Protein AF-A0ABD0JQ90-F1 (afdb_monomer_lite)

Organism: NCBI:txid370345

pLDDT: mean 78.27, std 16.65, range [51.19, 96.81]

Sequence (69 aa):
MSFHKAVVEVNEEGSEAAAATGVVVMLTCARIEVIKPFVADHPFLFFIVDKRADIALFMGHVFSPPPSP

Radius of gyration: 17.28 Å; chains: 1; bounding box: 57×26×31 Å

Secondary structure (DSSP, 8-state):
-----------GGGGTTHHHHHH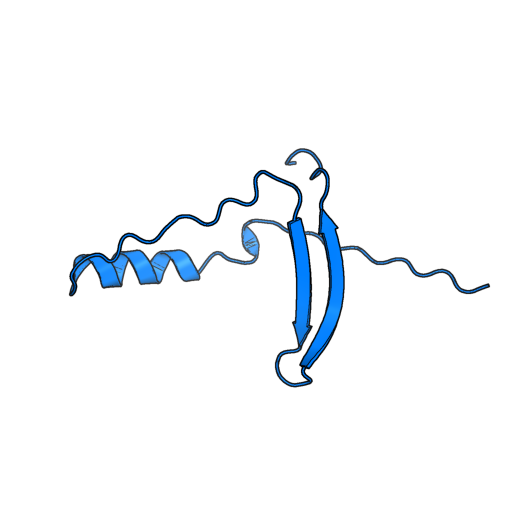HHHTTS------PPP---S-EEEEEEETTTTEEEEEEEESSPPPP-

Foldseek 3Di:
DDDDDDDDDDDPVPDPPPVVVVVVVVVPDDDDPPPDDDDPPAKDKDFDADPVVRDTPDIDIPHDDDDDD

InterPro domains:
  IPR000215 Serpin family [PTHR11461] (3-65)
  IPR023795 Serpin, conserved site [PS00284] (38-48)
  IPR023796 Serpin domain [PF00079] (3-65)
  IPR036186 Serpin superfamily [SSF56574] (3-65)

Structure (mmCIF, N/CA/C/O backbone):
data_AF-A0ABD0JQ90-F1
#
_entry.id   AF-A0ABD0JQ90-F1
#
loop_
_atom_site.group_PDB
_atom_site.id
_atom_site.type_symbol
_atom_site.label_atom_id
_atom_site.label_alt_id
_atom_site.label_comp_id
_atom_site.label_asym_id
_atom_site.label_entity_id
_atom_site.label_seq_id
_atom_site.pdbx_PDB_ins_code
_atom_site.Cartn_x
_atom_site.Cartn_y
_atom_site.Cartn_z
_atom_site.occupancy
_atom_site.B_iso_or_equiv
_atom_site.auth_seq_id
_atom_site.auth_comp_id
_atom_site.auth_asym_id
_atom_site.auth_atom_id
_atom_site.pdbx_PDB_model_num
ATOM 1 N N . MET A 1 1 ? 25.576 -12.679 -3.342 1.00 51.38 1 MET A N 1
ATOM 2 C CA . MET A 1 1 ? 24.357 -12.353 -2.570 1.00 51.38 1 MET A CA 1
ATOM 3 C C . MET A 1 1 ? 23.636 -11.233 -3.295 1.00 51.38 1 MET A C 1
ATOM 5 O O . MET A 1 1 ? 24.291 -10.258 -3.637 1.00 51.38 1 MET A O 1
ATOM 9 N N . SER A 1 2 ? 22.348 -11.388 -3.593 1.00 74.50 2 SER A N 1
ATOM 10 C CA . SER A 1 2 ? 21.530 -10.346 -4.225 1.00 74.50 2 SER A CA 1
ATOM 11 C C . SER A 1 2 ? 20.686 -9.644 -3.167 1.00 74.50 2 SER A C 1
ATOM 13 O O . SER A 1 2 ? 20.003 -10.309 -2.391 1.00 74.50 2 SER A O 1
ATOM 15 N N . PHE A 1 3 ? 20.718 -8.315 -3.155 1.00 87.62 3 PHE A N 1
ATOM 16 C CA . PHE A 1 3 ? 19.871 -7.489 -2.301 1.00 87.62 3 PHE A CA 1
ATOM 17 C C . PHE A 1 3 ? 18.761 -6.877 -3.152 1.00 87.62 3 PHE A C 1
ATOM 19 O O . PHE A 1 3 ? 19.034 -6.326 -4.216 1.00 87.62 3 PHE A O 1
ATOM 26 N N . HIS A 1 4 ? 17.521 -6.974 -2.683 1.00 89.62 4 HIS A N 1
ATOM 27 C CA . HIS A 1 4 ? 16.361 -6.361 -3.319 1.00 89.62 4 HIS A CA 1
ATOM 28 C C . HIS A 1 4 ? 15.773 -5.315 -2.369 1.00 89.62 4 HIS A C 1
ATOM 30 O O . HIS A 1 4 ? 15.496 -5.617 -1.209 1.00 89.62 4 HIS A O 1
ATOM 36 N N . LYS A 1 5 ? 15.613 -4.082 -2.855 1.00 91.81 5 LYS A N 1
ATOM 37 C CA . LYS A 1 5 ? 14.993 -2.968 -2.132 1.00 91.81 5 LYS A CA 1
ATOM 38 C C . LYS A 1 5 ? 13.986 -2.300 -3.062 1.00 91.81 5 LYS A C 1
ATOM 40 O O . LYS A 1 5 ? 14.342 -1.931 -4.176 1.00 91.81 5 LYS A O 1
ATOM 45 N N . ALA A 1 6 ? 12.765 -2.129 -2.578 1.00 92.38 6 ALA A N 1
ATOM 46 C CA . ALA A 1 6 ? 11.676 -1.444 -3.260 1.00 92.38 6 ALA A CA 1
ATOM 47 C C . ALA A 1 6 ? 11.019 -0.452 -2.292 1.00 92.38 6 ALA A C 1
ATOM 49 O O . ALA A 1 6 ? 11.065 -0.655 -1.077 1.00 92.38 6 ALA A O 1
ATOM 50 N N . VAL A 1 7 ? 10.440 0.622 -2.826 1.00 91.06 7 VAL A N 1
ATOM 51 C CA . VAL A 1 7 ? 9.722 1.651 -2.062 1.00 91.06 7 VAL A CA 1
ATOM 52 C C . VAL A 1 7 ? 8.411 1.942 -2.786 1.00 91.06 7 VAL A C 1
ATOM 54 O O . VAL A 1 7 ? 8.411 2.085 -4.007 1.00 91.06 7 VAL A O 1
ATOM 57 N N . VAL A 1 8 ? 7.313 2.003 -2.034 1.00 89.25 8 VAL A N 1
ATOM 58 C CA . VAL A 1 8 ? 5.983 2.400 -2.512 1.00 89.25 8 VAL A CA 1
ATOM 59 C C . VAL A 1 8 ? 5.500 3.526 -1.605 1.00 89.25 8 VAL A C 1
ATOM 61 O O . VAL A 1 8 ? 5.474 3.356 -0.388 1.00 89.25 8 VAL A O 1
ATOM 64 N N . GLU A 1 9 ? 5.143 4.660 -2.198 1.00 89.38 9 GLU A N 1
ATOM 65 C C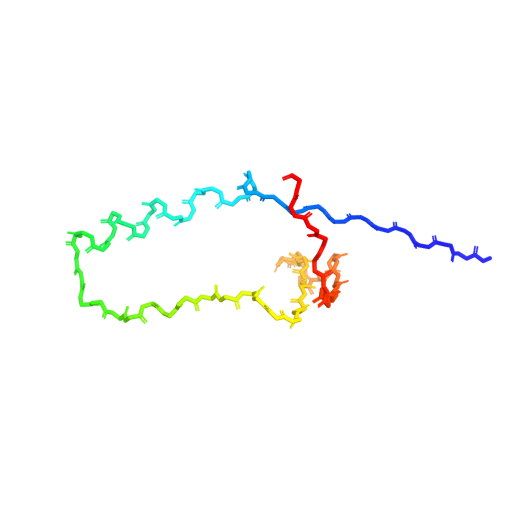A . GLU A 1 9 ? 4.577 5.826 -1.518 1.00 89.38 9 GLU A CA 1
ATOM 66 C C . GLU A 1 9 ? 3.159 6.050 -2.051 1.00 89.38 9 GLU A C 1
ATOM 68 O O . GLU A 1 9 ? 2.931 5.975 -3.259 1.00 89.38 9 GLU A O 1
ATOM 73 N N . VAL A 1 10 ? 2.202 6.259 -1.148 1.00 86.00 10 VAL A N 1
ATOM 74 C CA . VAL A 1 10 ? 0.786 6.452 -1.477 1.00 86.00 10 VAL A CA 1
ATOM 75 C C . VAL A 1 10 ? 0.313 7.717 -0.775 1.00 86.00 10 VAL A C 1
ATOM 77 O O . VAL A 1 10 ? 0.478 7.834 0.437 1.00 86.00 10 VAL A O 1
ATOM 80 N N . ASN A 1 11 ? -0.267 8.641 -1.537 1.00 83.88 11 ASN A N 1
ATOM 81 C CA . ASN A 1 11 ? -0.838 9.897 -1.059 1.00 83.88 11 ASN A CA 1
ATOM 82 C C . ASN A 1 11 ? -2.121 10.236 -1.843 1.00 83.88 11 ASN A C 1
ATOM 84 O O . ASN A 1 11 ? -2.495 9.541 -2.796 1.00 83.88 11 ASN A O 1
ATOM 88 N N . GLU A 1 12 ? -2.809 11.293 -1.427 1.00 82.69 12 GLU A N 1
ATOM 89 C CA . GLU A 1 12 ? -4.097 11.713 -1.979 1.00 82.69 12 GLU A CA 1
ATOM 90 C C . GLU A 1 12 ? -4.001 12.305 -3.396 1.00 82.69 12 GLU A C 1
ATOM 92 O O . GLU A 1 12 ? -4.975 12.244 -4.148 1.00 82.69 12 GLU A O 1
ATOM 97 N N . GLU A 1 13 ? -2.833 12.810 -3.802 1.00 76.19 13 GLU A N 1
ATOM 98 C CA . GLU A 1 13 ? -2.606 13.426 -5.121 1.00 76.19 13 GLU A CA 1
ATOM 99 C C . GLU A 1 13 ? -2.804 12.416 -6.273 1.00 76.19 13 GLU A C 1
ATOM 101 O O . GLU A 1 13 ? -3.184 12.770 -7.389 1.00 76.19 13 GLU A O 1
ATOM 106 N N . GLY A 1 14 ? -2.614 11.121 -6.004 1.00 62.22 14 GLY A N 1
ATOM 107 C CA . GLY A 1 14 ? -2.637 10.060 -7.015 1.00 62.22 14 GLY A CA 1
ATOM 108 C C . GLY A 1 14 ? -4.013 9.515 -7.433 1.00 62.22 14 GLY A C 1
ATOM 109 O O . GLY A 1 14 ? -4.053 8.613 -8.272 1.00 62.22 14 GLY A O 1
ATOM 110 N N . SER A 1 15 ? -5.139 9.986 -6.872 1.00 58.03 15 SER A N 1
ATOM 111 C CA . SER A 1 15 ? -6.475 9.387 -7.106 1.00 58.03 15 SER A CA 1
ATOM 112 C C . SER A 1 15 ? -7.646 10.392 -7.091 1.00 58.03 15 SER A C 1
ATOM 114 O O . SER A 1 15 ? -8.775 10.054 -6.726 1.00 58.03 15 SER A O 1
ATOM 116 N N . GLU A 1 16 ? -7.409 11.635 -7.503 1.00 53.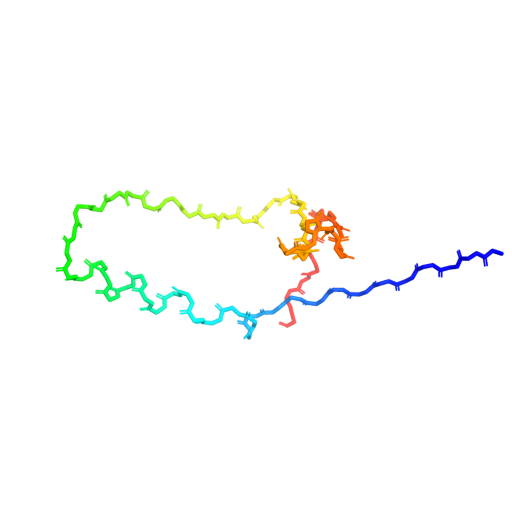09 16 GLU A N 1
ATOM 117 C CA . GLU A 1 16 ? -8.331 12.760 -7.273 1.00 53.09 16 GLU A CA 1
ATOM 118 C C . GLU A 1 16 ? -9.599 12.784 -8.172 1.00 53.09 16 GLU A C 1
ATOM 120 O O . GLU A 1 16 ? -10.574 13.466 -7.865 1.00 53.09 16 GLU A O 1
ATOM 125 N N . ALA A 1 17 ? -9.670 12.015 -9.269 1.00 54.44 17 ALA A N 1
ATOM 126 C CA . ALA A 1 17 ? -10.706 12.225 -10.299 1.00 54.44 17 ALA A CA 1
ATOM 127 C C . ALA A 1 17 ? -11.957 11.314 -10.241 1.00 54.44 17 ALA A C 1
ATOM 129 O O . ALA A 1 17 ? -12.973 11.644 -10.855 1.00 54.44 17 ALA A O 1
ATOM 130 N N . ALA A 1 18 ? -11.942 10.181 -9.527 1.00 54.41 18 ALA A N 1
ATOM 131 C CA . ALA A 1 18 ? -13.068 9.228 -9.562 1.00 54.41 18 ALA A CA 1
ATOM 132 C C . ALA A 1 18 ? -14.287 9.667 -8.715 1.00 54.41 18 ALA A C 1
ATOM 134 O O . ALA A 1 18 ? -15.422 9.291 -9.013 1.00 54.41 18 ALA A O 1
ATOM 135 N N . ALA A 1 19 ? -14.079 10.495 -7.684 1.00 51.19 19 ALA A N 1
ATOM 136 C CA . ALA A 1 19 ? -15.147 10.976 -6.800 1.00 51.19 19 ALA A CA 1
ATOM 137 C C . ALA A 1 19 ? -16.058 12.027 -7.466 1.00 51.19 19 ALA A C 1
ATOM 139 O O . ALA A 1 19 ? -17.261 12.064 -7.199 1.00 51.19 19 ALA A O 1
ATOM 140 N N . ALA A 1 20 ? -15.521 12.847 -8.376 1.00 52.91 20 ALA A N 1
ATOM 141 C CA . ALA A 1 20 ? -16.283 13.916 -9.021 1.00 52.91 20 ALA A CA 1
ATOM 142 C C . ALA A 1 20 ? -17.415 13.384 -9.925 1.00 52.91 20 ALA A C 1
ATOM 144 O O . ALA A 1 20 ? -18.478 13.997 -10.020 1.00 52.91 20 ALA A O 1
ATOM 145 N N . THR A 1 21 ? -17.233 12.221 -10.562 1.00 55.19 21 THR A N 1
ATOM 146 C CA . THR A 1 21 ? -18.219 11.656 -11.502 1.00 55.19 21 THR A CA 1
ATOM 147 C C . THR A 1 21 ? -19.399 10.979 -10.793 1.00 55.19 21 THR A C 1
ATOM 149 O O . THR A 1 21 ? -20.529 11.069 -11.271 1.00 55.19 21 THR A O 1
ATOM 152 N N . GLY A 1 22 ? -19.178 10.353 -9.629 1.00 55.28 22 GLY A N 1
ATOM 153 C CA . GLY A 1 22 ? -20.236 9.675 -8.862 1.00 55.28 22 GLY A CA 1
ATOM 154 C C . GLY A 1 22 ? -21.310 10.627 -8.318 1.00 55.28 22 GLY A C 1
ATOM 155 O O . GLY A 1 22 ? -22.496 10.299 -8.337 1.00 55.28 22 GLY A O 1
ATOM 156 N N . VAL A 1 23 ? -20.913 11.838 -7.912 1.00 53.78 23 VAL A N 1
ATOM 157 C CA . VAL A 1 23 ? -21.829 12.875 -7.400 1.00 53.78 23 VAL A CA 1
ATOM 158 C C . VAL A 1 23 ? -22.760 13.400 -8.502 1.00 53.78 23 VAL A C 1
ATOM 160 O O . VAL A 1 23 ? -23.965 13.527 -8.287 1.00 53.78 23 VAL A O 1
ATOM 163 N N . VAL A 1 24 ? -22.227 13.652 -9.704 1.00 54.62 24 VAL A N 1
ATOM 164 C CA . VAL A 1 24 ? -23.005 14.169 -10.849 1.00 54.62 24 VAL A CA 1
ATOM 165 C C . VAL A 1 24 ? -24.007 13.128 -11.370 1.00 54.62 24 VAL A C 1
ATOM 167 O O . VAL A 1 24 ? -25.141 13.469 -11.715 1.00 54.62 24 VAL A O 1
ATOM 170 N N . VAL A 1 25 ? -23.624 11.848 -11.385 1.00 55.50 25 VAL A N 1
ATOM 171 C CA . VAL A 1 25 ? -24.488 10.743 -11.840 1.00 55.50 25 VAL A CA 1
ATOM 172 C C . VAL A 1 25 ? -25.614 10.443 -10.838 1.00 55.50 25 VAL A C 1
ATOM 174 O O . VAL A 1 25 ? -26.753 10.214 -11.251 1.00 55.50 25 VAL A O 1
ATOM 177 N N . MET A 1 26 ? -25.350 10.501 -9.525 1.00 55.19 26 MET A N 1
ATOM 178 C CA . MET A 1 26 ? -26.394 10.294 -8.506 1.00 55.19 26 MET A CA 1
ATOM 179 C C . MET A 1 26 ? -27.461 11.394 -8.496 1.00 55.19 26 MET A C 1
ATOM 181 O O . MET A 1 26 ? -28.633 11.095 -8.280 1.00 55.19 26 MET A O 1
ATOM 185 N N . LEU A 1 27 ? -27.087 12.649 -8.763 1.00 56.19 27 LEU A N 1
ATOM 186 C CA . LEU A 1 27 ? -28.035 13.768 -8.822 1.00 56.19 27 LEU A CA 1
ATOM 187 C C . LEU A 1 27 ? -29.029 13.663 -9.989 1.00 56.19 27 LEU A C 1
ATOM 189 O O . LEU A 1 27 ? -30.057 14.336 -9.963 1.00 56.19 27 LEU A O 1
ATOM 193 N N . THR A 1 28 ? -28.734 12.854 -11.013 1.00 58.50 28 THR A N 1
ATOM 194 C CA . THR A 1 28 ? -29.444 12.934 -12.293 1.00 58.50 28 THR A CA 1
ATOM 195 C C . THR A 1 28 ? -30.339 11.745 -12.646 1.00 58.50 28 THR A C 1
ATOM 197 O O . THR A 1 28 ? -31.268 11.995 -13.411 1.00 58.50 28 THR A O 1
ATOM 200 N N . CYS A 1 29 ? -30.157 10.500 -12.151 1.00 57.31 29 CYS A N 1
ATOM 201 C CA . CYS A 1 29 ? -30.857 9.372 -12.819 1.00 57.31 29 CYS A CA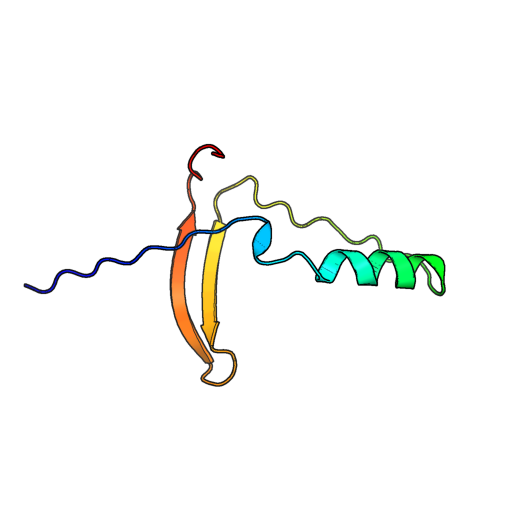 1
ATOM 202 C C . CYS A 1 29 ? -31.286 8.054 -12.105 1.00 57.31 29 CYS A C 1
ATOM 204 O O . CYS A 1 29 ? -32.006 7.320 -12.780 1.00 57.31 29 CYS A O 1
ATOM 206 N N . ALA A 1 30 ? -30.963 7.641 -10.863 1.00 53.94 30 ALA A N 1
ATOM 207 C CA . ALA A 1 30 ? -31.335 6.250 -10.468 1.00 53.94 30 ALA A CA 1
ATOM 208 C C . ALA A 1 30 ? -31.516 5.923 -8.971 1.00 53.94 30 ALA A C 1
ATOM 210 O O . ALA A 1 30 ? -30.925 6.550 -8.098 1.00 53.94 30 ALA A O 1
ATOM 211 N N . ARG A 1 31 ? -32.323 4.873 -8.699 1.00 57.69 31 ARG A N 1
ATOM 212 C CA . ARG A 1 31 ? -32.461 4.191 -7.395 1.00 57.69 31 ARG A CA 1
ATOM 213 C C . ARG A 1 31 ? -31.072 3.877 -6.832 1.00 57.69 31 ARG A C 1
ATOM 215 O O . ARG A 1 31 ? -30.301 3.165 -7.463 1.00 57.69 31 ARG A O 1
ATOM 222 N N . ILE A 1 32 ? -30.798 4.394 -5.639 1.00 60.03 32 ILE A N 1
ATOM 223 C CA . ILE A 1 32 ? -29.518 4.251 -4.948 1.00 60.03 32 ILE A CA 1
ATOM 224 C C . ILE A 1 32 ? -29.388 2.801 -4.468 1.00 60.03 32 ILE A C 1
ATOM 226 O O . ILE A 1 32 ? -29.946 2.426 -3.436 1.00 60.03 32 ILE A O 1
ATOM 230 N N . GLU A 1 33 ? -28.651 1.971 -5.203 1.00 62.81 33 GLU A N 1
ATOM 231 C CA . GLU A 1 33 ? -27.958 0.854 -4.565 1.00 62.81 33 GLU A CA 1
ATOM 232 C C . GLU A 1 33 ? -27.016 1.471 -3.529 1.00 62.81 33 GLU A C 1
ATOM 234 O O . GLU A 1 33 ? -26.196 2.328 -3.860 1.00 62.81 33 GLU A O 1
ATOM 239 N N . VAL A 1 34 ? -27.191 1.122 -2.252 1.00 65.50 34 VAL A N 1
ATOM 240 C CA . VAL A 1 34 ? -26.356 1.659 -1.174 1.00 65.50 34 VAL A CA 1
ATOM 241 C C . VAL A 1 34 ? -24.920 1.216 -1.436 1.00 65.50 34 VAL A C 1
ATOM 243 O O . VAL A 1 34 ? -24.563 0.065 -1.178 1.00 65.50 34 VAL A O 1
ATOM 246 N N . ILE A 1 35 ? -24.105 2.128 -1.967 1.00 71.44 35 ILE A N 1
ATOM 247 C CA . ILE A 1 35 ? -22.669 1.923 -2.125 1.00 71.44 35 ILE A CA 1
ATOM 248 C C . ILE A 1 35 ? -22.110 1.707 -0.721 1.00 71.44 35 ILE A C 1
ATOM 250 O O . ILE A 1 35 ? -22.136 2.609 0.118 1.00 71.44 35 ILE A O 1
ATOM 254 N N . LYS A 1 36 ? -21.639 0.491 -0.445 1.00 77.69 36 LYS A N 1
ATOM 255 C CA . LYS A 1 36 ? -20.946 0.214 0.811 1.00 77.69 36 LYS A CA 1
ATOM 256 C C . LYS A 1 36 ? -19.554 0.843 0.739 1.00 77.69 36 LYS A C 1
ATOM 258 O O . LYS A 1 36 ? -18.860 0.617 -0.254 1.00 77.69 36 LYS A O 1
ATOM 263 N N . PRO A 1 37 ? -19.135 1.607 1.759 1.00 81.81 37 PRO A N 1
ATOM 264 C CA . PRO A 1 37 ? -17.789 2.151 1.788 1.00 81.81 37 PRO A CA 1
ATOM 265 C C . PRO A 1 37 ? -16.772 1.011 1.890 1.00 81.81 37 PRO A C 1
ATOM 267 O O . PRO A 1 37 ? -16.969 0.052 2.639 1.00 81.81 37 PRO A O 1
ATOM 270 N N . PHE A 1 38 ? -15.678 1.128 1.144 1.00 86.69 38 PHE A N 1
ATOM 271 C CA . PHE A 1 38 ? -14.483 0.327 1.372 1.00 86.69 38 PHE A CA 1
ATOM 272 C C . PHE A 1 38 ? -13.618 1.052 2.405 1.00 86.69 38 PHE A C 1
ATOM 274 O O . PHE A 1 38 ? -13.216 2.191 2.177 1.00 86.69 38 PHE A O 1
ATOM 281 N N . VAL A 1 39 ? -13.365 0.405 3.542 1.00 90.25 39 VAL A N 1
ATOM 282 C CA . VAL A 1 39 ? -12.592 0.969 4.655 1.00 90.25 39 VAL A CA 1
ATOM 283 C C . VAL A 1 39 ? -11.396 0.056 4.914 1.00 90.25 39 VAL A C 1
ATOM 285 O O . VAL A 1 39 ? -11.567 -1.085 5.335 1.00 90.25 39 VAL A O 1
ATOM 288 N N . ALA A 1 40 ? -10.191 0.547 4.625 1.00 91.56 40 ALA A N 1
ATOM 289 C CA . ALA A 1 40 ? -8.931 -0.165 4.849 1.00 91.56 40 ALA A CA 1
ATOM 290 C C . ALA A 1 40 ? -8.302 0.230 6.201 1.00 91.56 40 ALA A C 1
ATOM 292 O O . ALA A 1 40 ? -7.177 0.720 6.255 1.00 91.56 40 ALA A O 1
ATOM 293 N N . ASP A 1 41 ? -9.054 0.060 7.293 1.00 91.25 41 ASP A N 1
ATOM 294 C CA . ASP A 1 41 ? -8.666 0.398 8.679 1.00 91.25 41 ASP A CA 1
ATOM 295 C C . ASP A 1 41 ? -8.071 -0.787 9.468 1.00 91.25 41 ASP A C 1
ATOM 297 O O . ASP A 1 41 ? -7.865 -0.718 10.679 1.00 91.25 41 ASP A O 1
ATOM 301 N N . HIS A 1 42 ? -7.783 -1.884 8.777 1.00 93.38 42 HIS A N 1
ATOM 302 C CA . HIS A 1 42 ? -7.239 -3.128 9.311 1.00 93.38 42 HIS A CA 1
ATOM 303 C C . HIS A 1 42 ? -6.228 -3.712 8.313 1.00 93.38 42 HIS A C 1
ATOM 305 O O . HIS A 1 42 ? -6.187 -3.252 7.170 1.00 93.38 42 HIS A O 1
ATOM 311 N N . PRO A 1 43 ? -5.399 -4.704 8.702 1.00 96.81 43 PRO A N 1
ATOM 312 C CA . PRO A 1 43 ? -4.365 -5.236 7.825 1.00 96.81 43 PRO A CA 1
ATOM 313 C C . PRO A 1 43 ? -4.894 -5.650 6.451 1.00 96.81 43 PRO A C 1
ATOM 315 O O . PRO A 1 43 ? -5.878 -6.384 6.351 1.00 96.81 43 PRO A O 1
ATOM 318 N N . PHE A 1 44 ? -4.217 -5.202 5.396 1.00 95.62 44 PHE A N 1
ATOM 319 C CA . PHE A 1 44 ? -4.629 -5.454 4.018 1.00 95.62 44 PHE A CA 1
ATOM 320 C C . PHE A 1 44 ? -3.446 -5.809 3.118 1.00 95.62 44 PHE A C 1
ATOM 322 O O . PHE A 1 44 ? -2.286 -5.486 3.389 1.00 95.62 44 PHE A O 1
ATOM 329 N N . LEU A 1 45 ? -3.755 -6.496 2.019 1.00 96.00 45 LEU A N 1
ATOM 330 C CA . LEU A 1 45 ? -2.816 -6.778 0.939 1.00 96.00 45 LEU A CA 1
ATOM 331 C C . LEU A 1 45 ? -3.011 -5.771 -0.189 1.00 96.00 45 LEU A C 1
ATOM 333 O O . LEU A 1 45 ? -4.137 -5.359 -0.468 1.00 96.00 45 LEU A O 1
ATOM 337 N N . PHE A 1 46 ? -1.928 -5.428 -0.877 1.00 94.12 46 PHE A N 1
ATOM 338 C CA . PHE A 1 46 ? -1.990 -4.624 -2.091 1.00 94.12 46 PHE A CA 1
ATOM 339 C C . PHE A 1 46 ? -1.154 -5.242 -3.207 1.00 94.12 46 PHE A C 1
ATOM 341 O O . PHE A 1 46 ? -0.143 -5.910 -2.972 1.00 94.12 46 PHE A O 1
ATOM 348 N N . PHE A 1 47 ? -1.591 -4.977 -4.435 1.00 95.31 47 PHE A N 1
ATOM 349 C CA . PHE A 1 47 ? -0.938 -5.408 -5.660 1.00 95.31 47 PHE A CA 1
ATOM 350 C C . PHE A 1 47 ? -0.927 -4.230 -6.631 1.00 95.31 47 PHE A C 1
ATOM 352 O O . PHE A 1 47 ? -1.972 -3.634 -6.894 1.00 95.31 47 PHE A O 1
ATOM 359 N N . ILE A 1 48 ? 0.240 -3.911 -7.181 1.00 94.44 48 ILE A N 1
ATOM 360 C CA . ILE A 1 48 ? 0.356 -3.009 -8.329 1.00 94.44 48 ILE A CA 1
ATOM 361 C C . ILE A 1 48 ? 0.530 -3.908 -9.541 1.00 94.44 48 ILE A C 1
ATOM 363 O O . ILE A 1 48 ? 1.544 -4.595 -9.656 1.00 94.44 48 ILE A O 1
ATOM 367 N N . VAL A 1 49 ? -0.477 -3.941 -10.409 1.00 95.06 49 VAL A N 1
ATOM 368 C CA . VAL A 1 49 ? -0.545 -4.885 -11.528 1.00 95.06 49 VAL A CA 1
ATOM 369 C C . VAL A 1 49 ? -0.503 -4.162 -12.867 1.00 95.06 49 VAL A C 1
ATOM 371 O O . VAL A 1 49 ? -1.201 -3.164 -13.066 1.00 95.06 49 VAL A O 1
ATOM 374 N N . ASP A 1 50 ? 0.273 -4.694 -13.808 1.00 94.75 50 ASP A N 1
ATOM 375 C CA . ASP A 1 50 ? 0.083 -4.379 -15.221 1.00 94.75 50 ASP A CA 1
ATOM 376 C C . ASP A 1 50 ? -1.064 -5.244 -15.749 1.00 94.75 50 ASP A C 1
ATOM 378 O O . ASP A 1 50 ? -0.920 -6.449 -15.947 1.00 94.75 50 ASP A O 1
ATOM 382 N N . LYS A 1 51 ? -2.215 -4.615 -15.993 1.00 92.88 51 LYS A N 1
ATOM 383 C CA . LYS A 1 51 ? -3.425 -5.294 -16.475 1.00 92.88 51 LYS A CA 1
ATOM 384 C C . LYS A 1 51 ? -3.294 -5.865 -17.889 1.00 92.88 51 LYS A C 1
ATOM 386 O O . LYS A 1 51 ? -4.082 -6.732 -18.247 1.00 92.88 51 LYS A O 1
ATOM 391 N N . ARG A 1 52 ? -2.379 -5.353 -18.721 1.00 95.44 52 ARG A N 1
ATOM 392 C CA . ARG A 1 52 ? -2.206 -5.843 -20.101 1.00 95.44 52 ARG A CA 1
ATOM 393 C C . ARG A 1 52 ? -1.403 -7.132 -20.128 1.00 95.44 52 ARG A C 1
ATOM 395 O O . ARG A 1 52 ? -1.731 -8.034 -20.888 1.00 95.44 52 ARG A O 1
ATOM 402 N N . ALA A 1 53 ? -0.347 -7.175 -19.323 1.00 94.12 53 ALA A N 1
ATOM 403 C CA . ALA A 1 53 ? 0.535 -8.327 -19.208 1.00 94.12 53 ALA A CA 1
ATOM 404 C C . ALA A 1 53 ? 0.066 -9.340 -18.147 1.00 94.12 53 ALA A C 1
ATOM 406 O O . ALA A 1 53 ? 0.602 -10.441 -18.103 1.00 94.12 53 ALA A O 1
ATOM 407 N N . ASP A 1 54 ? -0.919 -8.972 -17.322 1.00 92.25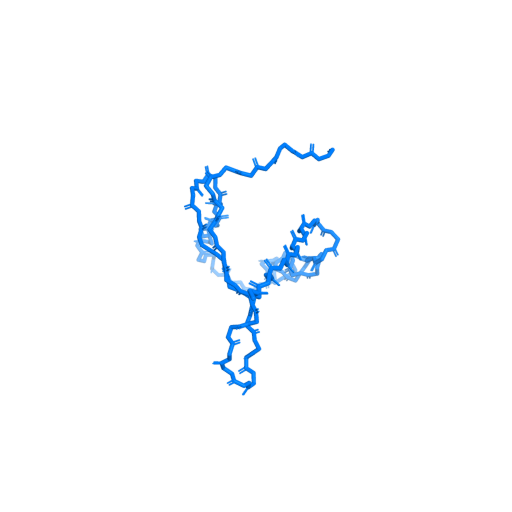 54 ASP A N 1
ATOM 408 C CA . ASP A 1 54 ? -1.427 -9.759 -16.191 1.00 92.25 54 ASP A CA 1
ATOM 409 C C . ASP A 1 54 ? -0.317 -10.152 -15.200 1.00 92.25 54 ASP A C 1
ATOM 411 O O . ASP A 1 54 ? -0.214 -11.284 -14.730 1.00 92.25 54 ASP A O 1
ATOM 415 N N . ILE A 1 55 ? 0.564 -9.191 -14.902 1.00 94.56 55 ILE A N 1
ATOM 416 C CA . ILE A 1 55 ? 1.701 -9.382 -13.994 1.00 94.56 55 ILE A CA 1
ATOM 417 C C . ILE A 1 55 ? 1.628 -8.436 -12.799 1.00 94.56 55 ILE A C 1
ATOM 419 O O . ILE A 1 55 ? 1.277 -7.261 -12.924 1.00 94.56 55 ILE A O 1
ATOM 423 N N . ALA A 1 56 ? 2.028 -8.935 -11.630 1.00 93.56 56 ALA A N 1
ATOM 424 C CA . ALA A 1 56 ? 2.244 -8.110 -10.449 1.00 93.56 56 ALA A CA 1
ATOM 425 C C . ALA A 1 56 ? 3.628 -7.449 -10.520 1.00 93.56 56 ALA A C 1
ATOM 427 O O . ALA A 1 56 ? 4.653 -8.127 -10.488 1.00 93.56 56 ALA A O 1
ATOM 428 N N . LEU A 1 57 ? 3.646 -6.120 -10.597 1.00 94.19 57 LEU A N 1
ATOM 429 C CA . LEU A 1 57 ? 4.856 -5.3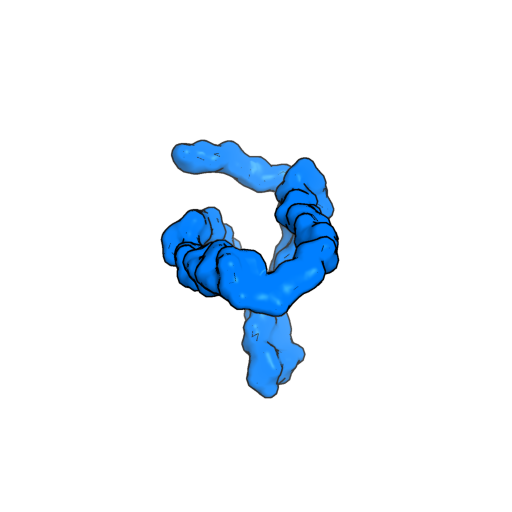00 -10.515 1.00 94.19 57 LEU A CA 1
ATOM 430 C C . LEU A 1 57 ? 5.317 -5.159 -9.061 1.00 94.19 57 LEU A C 1
ATOM 432 O O . LEU A 1 57 ? 6.509 -5.230 -8.774 1.00 94.19 57 LEU A O 1
ATOM 436 N N . PHE A 1 58 ? 4.357 -4.999 -8.146 1.00 95.81 58 PHE A N 1
ATOM 437 C CA . PHE A 1 58 ? 4.592 -4.975 -6.705 1.00 95.81 58 PHE A CA 1
ATOM 438 C C . PHE A 1 58 ? 3.496 -5.745 -5.977 1.00 95.81 58 PHE A C 1
ATOM 440 O O . PHE A 1 58 ? 2.336 -5.741 -6.391 1.00 95.81 58 PHE A O 1
ATOM 447 N N . MET A 1 59 ? 3.867 -6.363 -4.861 1.00 95.94 59 MET A N 1
ATOM 448 C CA . MET A 1 59 ? 2.953 -6.998 -3.922 1.00 95.94 59 MET A CA 1
ATOM 449 C C . MET A 1 59 ? 3.421 -6.683 -2.509 1.00 95.94 59 MET A C 1
ATOM 451 O O . MET A 1 59 ? 4.624 -6.715 -2.235 1.00 95.94 59 MET A O 1
ATOM 455 N N . GLY A 1 60 ? 2.487 -6.398 -1.610 1.00 94.50 60 GLY A N 1
ATOM 456 C CA . GLY A 1 60 ? 2.829 -6.131 -0.224 1.00 94.50 60 GLY A CA 1
ATOM 457 C C . GLY A 1 60 ? 1.672 -6.326 0.738 1.00 94.50 60 GLY A C 1
ATOM 458 O O . GLY A 1 60 ? 0.514 -6.480 0.353 1.00 94.50 60 GLY A O 1
ATOM 459 N N . HIS A 1 61 ? 2.032 -6.328 2.015 1.00 95.31 61 HIS A N 1
ATOM 460 C CA . HIS A 1 61 ? 1.125 -6.444 3.144 1.00 95.31 61 HIS A CA 1
ATOM 461 C C . HIS A 1 61 ? 1.329 -5.234 4.051 1.00 95.31 61 HIS A C 1
ATOM 463 O O . HIS A 1 61 ? 2.446 -4.986 4.512 1.00 95.31 61 HIS A O 1
ATOM 469 N N . VAL A 1 62 ? 0.253 -4.494 4.308 1.00 94.50 62 VAL A N 1
ATOM 470 C CA . VAL A 1 62 ? 0.239 -3.386 5.262 1.00 94.50 62 VAL A CA 1
ATOM 471 C C . VAL A 1 62 ? -0.382 -3.904 6.547 1.00 94.50 62 VAL A C 1
ATOM 473 O O . VAL A 1 62 ? -1.592 -4.073 6.629 1.00 94.50 62 VAL A O 1
ATOM 476 N N . PHE A 1 63 ? 0.459 -4.184 7.543 1.00 93.44 63 PHE A N 1
ATOM 477 C CA . PHE A 1 63 ? -0.005 -4.598 8.870 1.00 93.44 63 PHE A CA 1
ATOM 478 C C . PHE A 1 63 ? -0.343 -3.398 9.761 1.00 93.44 63 PHE A C 1
ATOM 480 O O . PHE A 1 63 ? -1.346 -3.395 10.463 1.00 93.44 63 PHE A O 1
ATOM 487 N N . SER A 1 64 ? 0.504 -2.371 9.714 1.00 90.38 64 SER A N 1
ATOM 488 C CA . SER A 1 64 ? 0.295 -1.086 10.372 1.00 90.38 64 SER A CA 1
ATOM 489 C C . SER A 1 64 ? 0.855 -0.012 9.446 1.00 90.38 64 SER A C 1
ATOM 491 O O . SER A 1 64 ? 2.060 -0.047 9.174 1.00 90.38 64 SER A O 1
ATOM 493 N N . PRO A 1 65 ? 0.031 0.913 8.932 1.00 82.31 65 PRO A N 1
ATOM 494 C CA . PRO A 1 65 ? 0.552 2.038 8.177 1.00 82.31 65 PRO A CA 1
ATOM 495 C C . PRO A 1 65 ? 1.375 2.950 9.104 1.00 82.31 65 PRO A C 1
ATOM 497 O O . PRO A 1 65 ? 1.115 3.001 10.313 1.00 82.31 65 PRO A O 1
ATOM 500 N N . PRO A 1 66 ? 2.390 3.651 8.575 1.00 78.25 66 PRO A N 1
ATOM 501 C CA . PRO A 1 66 ? 3.032 4.734 9.308 1.00 78.25 66 PRO A CA 1
ATOM 502 C C . PRO A 1 66 ? 2.021 5.869 9.569 1.00 78.25 66 PRO A C 1
ATOM 504 O O . PRO A 1 66 ? 1.027 5.973 8.844 1.00 78.25 66 PRO A O 1
ATOM 507 N N . PRO A 1 67 ? 2.242 6.712 10.595 1.00 73.88 67 PRO A N 1
ATOM 508 C CA . PRO A 1 67 ? 1.420 7.901 10.799 1.00 73.88 67 PRO A CA 1
ATOM 509 C C . PRO A 1 67 ? 1.438 8.782 9.545 1.00 73.88 67 PRO A C 1
ATOM 511 O O . PRO A 1 67 ? 2.442 8.821 8.829 1.00 73.88 67 PRO A O 1
ATOM 514 N N . SER A 1 68 ? 0.327 9.473 9.288 1.00 68.81 68 SER A N 1
ATOM 515 C CA . SER A 1 68 ? 0.255 10.462 8.213 1.00 68.81 68 SER A CA 1
ATOM 516 C C . SER A 1 68 ? 1.332 11.541 8.418 1.00 68.81 68 SER A C 1
ATOM 518 O O . SER A 1 68 ? 1.591 11.890 9.578 1.00 68.81 68 SER A O 1
ATOM 520 N N . PRO A 1 69 ? 1.965 12.048 7.343 1.00 60.97 69 PRO A N 1
ATOM 521 C CA . PRO A 1 69 ? 2.820 13.230 7.435 1.00 60.97 69 PRO A CA 1
ATOM 522 C C . PRO A 1 69 ? 2.061 14.463 7.950 1.00 60.97 69 PRO A C 1
ATOM 524 O O . PRO A 1 69 ? 0.810 14.484 7.870 1.00 60.97 69 PRO A O 1
#